Protein AF-A6NHA5-F1 (afdb_monomer)

Foldseek 3Di:
DDDDDDDPDDDDDDDPVVVVVVVVVVVVVVVVVVVVVVVCVVVVVVVVVVVVPDPPVPPDPQDKDWDFDDPPDPDPDDTDIQIDGPPWDTDPNDTHHDDQDDDPQVVQQVVQVVNVHGFADDPDPVSVVVVVVPDDPVDDGDHD

Structure (mmCIF, N/CA/C/O backbone):
data_AF-A6NHA5-F1
#
_entry.id   AF-A6NHA5-F1
#
loop_
_atom_site.group_PDB
_atom_site.id
_atom_site.type_symbol
_atom_site.label_atom_id
_atom_site.label_alt_id
_atom_site.label_comp_id
_atom_site.label_asym_id
_atom_site.label_entity_id
_atom_site.label_seq_id
_atom_site.pdbx_PDB_ins_code
_atom_site.Cartn_x
_atom_site.Cartn_y
_atom_site.Cartn_z
_atom_site.occupancy
_atom_site.B_iso_or_equiv
_atom_site.auth_seq_id
_atom_site.auth_comp_id
_atom_site.auth_asym_id
_atom_site.auth_atom_id
_atom_site.pdbx_PDB_model_num
ATOM 1 N N . MET A 1 1 ? 75.737 -35.254 -70.788 1.00 38.81 1 MET A N 1
ATOM 2 C CA . MET A 1 1 ? 76.500 -34.410 -69.841 1.00 38.81 1 MET A CA 1
ATOM 3 C C . MET A 1 1 ? 75.894 -33.011 -69.938 1.00 38.81 1 MET A C 1
ATOM 5 O O . MET A 1 1 ? 75.884 -32.497 -71.043 1.00 38.81 1 MET A O 1
ATOM 9 N N . GLY A 1 2 ? 75.246 -32.397 -68.936 1.00 38.31 2 GLY A N 1
ATOM 10 C CA . GLY A 1 2 ? 75.252 -32.636 -67.477 1.00 38.31 2 GLY A CA 1
ATOM 11 C C . GLY A 1 2 ? 76.643 -32.375 -66.886 1.00 38.31 2 GLY A C 1
ATOM 12 O O . GLY A 1 2 ? 77.580 -32.935 -67.439 1.00 38.31 2 GLY A O 1
ATOM 13 N N . LEU A 1 3 ? 76.893 -31.579 -65.837 1.00 35.66 3 LEU A N 1
ATOM 14 C CA . LEU A 1 3 ? 76.080 -30.929 -64.777 1.00 35.66 3 LEU A CA 1
ATOM 15 C C . LEU A 1 3 ? 76.826 -29.621 -64.335 1.00 35.66 3 LEU A C 1
ATOM 17 O O . LEU A 1 3 ? 77.948 -29.427 -64.789 1.00 35.66 3 LEU A O 1
ATOM 21 N N . GLU A 1 4 ? 76.370 -28.676 -63.494 1.00 31.44 4 GLU A N 1
ATOM 22 C CA . GLU A 1 4 ? 75.147 -28.461 -62.682 1.00 31.44 4 GLU A CA 1
ATOM 23 C C . GLU A 1 4 ? 74.873 -26.920 -62.535 1.00 31.44 4 GLU A C 1
ATOM 25 O O . GLU A 1 4 ? 75.107 -26.180 -63.489 1.00 31.44 4 GLU A O 1
ATOM 30 N N . LYS A 1 5 ? 74.384 -26.408 -61.386 1.00 37.44 5 LYS A N 1
ATOM 31 C CA . LYS A 1 5 ? 74.249 -24.972 -61.019 1.00 37.44 5 LYS A CA 1
ATOM 32 C C . LYS A 1 5 ? 75.468 -24.443 -60.233 1.00 37.44 5 LYS A C 1
ATOM 34 O O . LYS A 1 5 ? 76.278 -25.212 -59.724 1.00 37.44 5 LYS A O 1
ATOM 39 N N . PRO A 1 6 ? 75.512 -23.119 -59.992 1.00 38.38 6 PRO A N 1
ATOM 40 C CA . PRO A 1 6 ? 75.609 -22.650 -58.604 1.00 38.38 6 PRO A CA 1
ATOM 41 C C . PRO A 1 6 ? 74.443 -21.719 -58.232 1.00 38.38 6 PRO A C 1
ATOM 43 O O . PRO A 1 6 ? 74.086 -20.814 -58.984 1.00 38.38 6 PRO A O 1
ATOM 46 N N . GLN A 1 7 ? 73.865 -21.892 -57.038 1.00 37.59 7 GLN A N 1
ATOM 47 C CA . GLN A 1 7 ? 73.013 -20.860 -56.437 1.00 37.59 7 GLN A CA 1
ATOM 48 C C . GLN A 1 7 ? 73.880 -19.773 -55.794 1.00 37.59 7 GLN A C 1
ATOM 50 O O . GLN A 1 7 ? 74.579 -20.040 -54.818 1.00 37.59 7 GLN A O 1
ATOM 55 N N . SER A 1 8 ? 73.749 -18.526 -56.247 1.00 38.44 8 SER A N 1
ATOM 56 C CA . SER A 1 8 ? 74.180 -17.366 -55.465 1.00 38.44 8 SER A CA 1
ATOM 57 C C . SER A 1 8 ? 73.236 -17.171 -54.272 1.00 38.44 8 SER A C 1
ATOM 59 O O . SER A 1 8 ? 72.117 -16.677 -54.416 1.00 38.44 8 SER A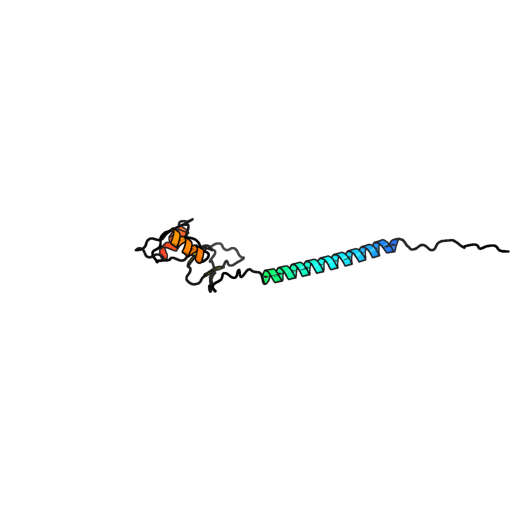 O 1
ATOM 61 N N . LYS A 1 9 ? 73.687 -17.590 -53.091 1.00 41.19 9 LYS A N 1
ATOM 62 C CA . LYS A 1 9 ? 73.012 -17.401 -51.806 1.00 41.19 9 LYS A CA 1
ATOM 63 C C . LYS A 1 9 ? 73.717 -16.281 -51.045 1.00 41.19 9 LYS A C 1
ATOM 65 O O . LYS A 1 9 ? 74.794 -16.550 -50.530 1.00 41.19 9 LYS A O 1
ATOM 70 N N . LEU A 1 10 ? 73.106 -15.094 -50.925 1.00 33.59 10 LEU A N 1
ATOM 71 C CA . LEU A 1 10 ? 73.194 -14.286 -49.698 1.00 33.59 10 LEU A CA 1
ATOM 72 C C . LEU A 1 10 ? 72.164 -13.137 -49.626 1.00 33.59 10 LEU A C 1
ATOM 74 O O . LEU A 1 10 ? 72.056 -12.315 -50.525 1.00 33.59 10 LEU A O 1
ATOM 78 N N . GLU A 1 11 ? 71.420 -13.162 -48.521 1.00 37.28 11 GLU A N 1
ATOM 79 C CA . GLU A 1 11 ? 70.885 -12.063 -47.699 1.00 37.28 11 GLU A CA 1
ATOM 80 C C . GLU A 1 11 ? 70.400 -10.732 -48.315 1.00 37.28 11 GLU A C 1
ATOM 82 O O . GLU A 1 11 ? 71.161 -9.886 -48.770 1.00 37.28 11 GLU A O 1
ATOM 87 N N . GLY A 1 12 ? 69.105 -10.476 -48.097 1.00 34.50 12 GLY A N 1
ATOM 88 C CA . GLY A 1 12 ? 68.483 -9.150 -48.031 1.00 34.50 12 GLY A CA 1
ATOM 89 C C . GLY A 1 12 ? 67.328 -9.217 -47.028 1.00 34.50 12 GLY A C 1
ATOM 90 O O . GLY A 1 12 ? 66.200 -9.528 -47.399 1.00 34.50 12 GLY A O 1
ATOM 91 N N . GLY A 1 13 ? 67.637 -9.078 -45.735 1.00 40.16 13 GLY A N 1
ATOM 92 C CA . GLY A 1 13 ? 66.745 -9.490 -44.644 1.00 40.16 13 GLY A CA 1
ATOM 93 C C . GLY A 1 13 ? 65.423 -8.718 -44.559 1.00 40.16 13 GLY A C 1
ATOM 94 O O . GLY A 1 13 ? 65.396 -7.490 -44.618 1.00 40.16 13 GLY A O 1
ATOM 95 N N . MET A 1 14 ? 64.321 -9.439 -44.324 1.00 44.72 14 MET A N 1
ATOM 96 C CA . MET A 1 14 ? 63.046 -8.821 -43.955 1.00 44.72 14 MET A CA 1
ATOM 97 C C . MET A 1 14 ? 63.165 -8.238 -42.540 1.00 44.72 14 MET A C 1
ATOM 99 O O . MET A 1 14 ? 63.307 -8.970 -41.563 1.00 44.72 14 MET A O 1
ATOM 103 N N . HIS A 1 15 ? 63.159 -6.908 -42.454 1.00 47.12 15 HIS A N 1
ATOM 104 C CA . HIS A 1 15 ? 63.495 -6.146 -41.252 1.00 47.12 15 HIS A CA 1
ATOM 105 C C . HIS A 1 15 ? 62.568 -6.510 -40.064 1.00 47.12 15 HIS A C 1
ATOM 107 O O . HIS A 1 15 ? 61.373 -6.204 -40.127 1.00 47.12 15 HIS A O 1
ATOM 113 N N . PRO A 1 16 ? 63.069 -7.108 -38.957 1.00 53.34 16 PRO A N 1
ATOM 114 C CA . PRO A 1 16 ? 62.212 -7.645 -37.885 1.00 53.34 16 PRO A CA 1
ATOM 115 C C . PRO A 1 16 ? 61.344 -6.609 -37.152 1.00 53.34 16 PRO A C 1
ATOM 117 O O . PRO A 1 16 ? 60.408 -6.970 -36.446 1.00 53.34 16 PRO A O 1
ATOM 120 N N . GLN A 1 17 ? 61.638 -5.317 -37.326 1.00 55.12 17 GLN A N 1
ATOM 121 C CA . GLN A 1 17 ? 61.025 -4.211 -36.584 1.00 55.12 17 GLN A CA 1
ATOM 122 C C . GLN A 1 17 ? 59.628 -3.794 -37.076 1.00 55.12 17 GLN A C 1
ATOM 124 O O . GLN A 1 17 ? 58.946 -3.042 -36.386 1.00 55.12 17 GLN A O 1
ATOM 129 N N . LEU A 1 18 ? 59.174 -4.252 -38.251 1.00 55.38 18 LEU A N 1
ATOM 130 C CA . LEU A 1 18 ? 57.830 -3.905 -38.746 1.00 55.38 18 LEU A CA 1
ATOM 131 C C . LEU A 1 18 ? 56.731 -4.795 -38.136 1.00 55.38 18 LEU A C 1
ATOM 133 O O . LEU A 1 18 ? 55.572 -4.394 -38.045 1.00 55.38 18 LEU A O 1
ATOM 137 N N . ILE A 1 19 ? 57.107 -5.994 -37.683 1.00 64.06 19 ILE A N 1
ATOM 138 C CA . ILE A 1 19 ? 56.193 -7.023 -37.178 1.00 64.06 19 ILE A CA 1
ATOM 139 C C . ILE A 1 19 ? 55.541 -6.609 -35.839 1.00 64.06 19 ILE A C 1
ATOM 141 O O . ILE A 1 19 ? 54.315 -6.701 -35.754 1.00 64.06 19 ILE A O 1
ATOM 145 N N . PRO A 1 20 ? 56.264 -6.081 -34.823 1.00 76.31 20 PRO A N 1
ATOM 146 C CA . PRO A 1 20 ? 55.648 -5.653 -33.563 1.00 76.31 20 PRO A CA 1
ATOM 147 C C . PRO A 1 20 ? 54.630 -4.523 -33.746 1.00 76.31 20 PRO A C 1
ATOM 149 O O . PRO A 1 20 ? 53.568 -4.551 -33.130 1.00 76.31 20 PRO A O 1
ATOM 152 N N . SER A 1 21 ? 54.914 -3.562 -34.630 1.00 73.19 21 SER A N 1
ATOM 153 C CA . SER A 1 21 ? 5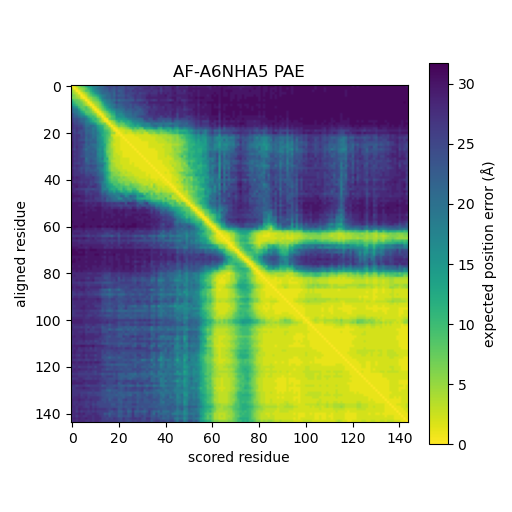4.012 -2.443 -34.927 1.00 73.19 21 SER A CA 1
ATOM 154 C C . SER A 1 21 ? 52.736 -2.905 -35.632 1.00 73.19 21 SER A C 1
ATOM 156 O O . SER A 1 21 ? 51.647 -2.471 -35.266 1.00 73.19 21 SER A O 1
ATOM 158 N N . VAL A 1 22 ? 52.842 -3.828 -36.596 1.00 86.69 22 VAL A N 1
ATOM 159 C CA . VAL A 1 22 ? 51.669 -4.435 -37.250 1.00 86.69 22 VAL A CA 1
ATOM 160 C C . VAL A 1 22 ? 50.841 -5.238 -36.244 1.00 86.69 22 VAL A C 1
ATOM 162 O O . VAL A 1 22 ? 49.624 -5.081 -36.202 1.00 86.69 22 VAL A O 1
ATOM 165 N N . ILE A 1 23 ? 51.484 -6.035 -35.385 1.00 85.56 23 ILE A N 1
ATOM 166 C CA . ILE A 1 23 ? 50.813 -6.787 -34.314 1.00 85.56 23 ILE A CA 1
ATOM 167 C C . ILE A 1 23 ? 50.087 -5.838 -33.346 1.00 85.56 23 ILE A C 1
ATOM 169 O O . ILE A 1 23 ? 48.919 -6.064 -33.032 1.00 85.56 23 ILE A O 1
ATOM 173 N N . ALA A 1 24 ? 50.729 -4.748 -32.916 1.00 89.56 24 ALA A N 1
ATOM 174 C CA . ALA A 1 24 ? 50.119 -3.748 -32.042 1.00 89.56 24 ALA A CA 1
ATOM 175 C C . ALA A 1 24 ? 48.911 -3.059 -32.699 1.00 89.56 24 ALA A C 1
ATOM 177 O O . ALA A 1 24 ? 47.866 -2.932 -32.064 1.00 89.56 24 ALA A O 1
ATOM 178 N N . VAL A 1 25 ? 49.008 -2.675 -33.978 1.00 92.81 25 VAL A N 1
ATOM 179 C CA . VAL A 1 25 ? 47.881 -2.102 -34.737 1.00 92.81 25 VAL A CA 1
ATOM 180 C C . VAL A 1 25 ? 46.731 -3.104 -34.856 1.00 92.81 25 VAL A C 1
ATOM 182 O O . VAL A 1 25 ? 45.586 -2.734 -34.608 1.00 92.81 25 VAL A O 1
ATOM 185 N N . VAL A 1 26 ? 47.009 -4.377 -35.157 1.00 93.38 26 VAL A N 1
ATOM 186 C CA . VAL A 1 26 ? 45.984 -5.433 -35.197 1.00 93.38 26 VAL A CA 1
ATOM 187 C C . VAL A 1 26 ? 45.315 -5.603 -33.830 1.00 93.38 26 VAL A C 1
ATOM 189 O O . VAL A 1 26 ? 44.088 -5.644 -33.768 1.00 93.38 26 VAL A O 1
ATOM 192 N N . PHE A 1 27 ? 46.068 -5.622 -32.726 1.00 93.62 27 PHE A N 1
ATOM 193 C CA . PHE A 1 27 ? 45.478 -5.682 -31.385 1.00 93.62 27 PHE A CA 1
ATOM 194 C C . PHE A 1 27 ? 44.636 -4.445 -31.045 1.00 93.62 27 PHE A C 1
ATOM 196 O O . PHE A 1 27 ? 43.549 -4.601 -30.497 1.00 93.62 27 PHE A O 1
ATOM 203 N N . ILE A 1 28 ? 45.070 -3.233 -31.400 1.00 92.88 28 ILE A N 1
ATOM 204 C CA . ILE A 1 28 ? 44.293 -1.998 -31.185 1.00 92.88 28 ILE A CA 1
ATOM 205 C C . ILE A 1 28 ? 42.985 -2.026 -31.994 1.00 92.88 28 ILE A C 1
ATOM 207 O O . ILE A 1 28 ? 41.922 -1.675 -31.475 1.00 92.88 28 ILE A O 1
ATOM 211 N N . LEU A 1 29 ? 43.030 -2.496 -33.244 1.00 95.25 29 LEU A N 1
ATOM 212 C CA . LEU A 1 29 ? 41.839 -2.671 -34.079 1.00 95.25 29 LEU A CA 1
ATOM 213 C C . LEU A 1 29 ? 40.888 -3.727 -33.492 1.00 95.25 29 LEU A C 1
ATOM 215 O O . LEU A 1 29 ? 39.694 -3.470 -33.374 1.00 95.25 29 LEU A O 1
ATOM 219 N N . LEU A 1 30 ? 41.400 -4.875 -33.041 1.00 94.94 30 LEU A N 1
ATOM 220 C CA . LEU A 1 30 ? 40.582 -5.909 -32.400 1.00 94.94 30 LEU A CA 1
ATOM 221 C C . LEU A 1 30 ? 39.955 -5.417 -31.086 1.00 94.94 30 LEU A C 1
ATOM 223 O O . LEU A 1 30 ? 38.760 -5.603 -30.872 1.00 94.94 30 LEU A O 1
ATOM 227 N N . LEU A 1 31 ? 40.724 -4.746 -30.22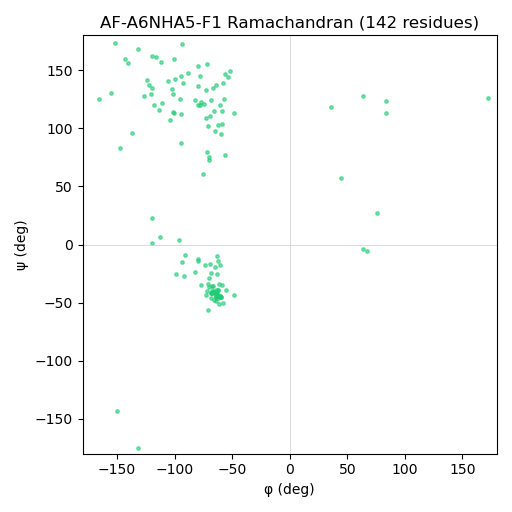3 1.00 93.69 31 LEU A N 1
ATOM 228 C CA . LEU A 1 31 ? 40.233 -4.205 -28.952 1.00 93.69 31 LEU A CA 1
ATOM 229 C C . LEU A 1 31 ? 39.178 -3.112 -29.161 1.00 93.69 31 LEU A C 1
ATOM 231 O O . LEU A 1 31 ? 38.158 -3.122 -28.475 1.00 93.69 31 LEU A O 1
ATOM 235 N N . SER A 1 32 ? 39.377 -2.205 -30.122 1.00 95.12 32 SER A N 1
ATOM 236 C CA . SER A 1 32 ? 38.386 -1.167 -30.444 1.00 95.12 32 SER A CA 1
ATOM 237 C C . SER A 1 32 ? 37.096 -1.754 -31.027 1.00 95.12 32 SER A C 1
ATOM 239 O O . SER A 1 32 ? 36.014 -1.362 -30.591 1.00 95.12 32 SER A O 1
ATOM 241 N N . VAL A 1 33 ? 37.174 -2.753 -31.914 1.00 95.81 33 VAL A N 1
ATOM 242 C CA . VAL A 1 33 ? 35.994 -3.486 -32.412 1.00 95.81 33 VAL A CA 1
ATOM 243 C C . VAL A 1 33 ? 35.271 -4.218 -31.275 1.00 95.81 33 VAL A C 1
ATOM 245 O O . VAL A 1 33 ? 34.052 -4.090 -31.151 1.00 95.81 33 VAL A O 1
ATOM 248 N N . CYS A 1 34 ? 35.994 -4.923 -30.399 1.00 94.31 34 CYS A N 1
ATOM 249 C CA . CYS A 1 34 ? 35.419 -5.598 -29.231 1.00 94.31 34 CYS A CA 1
ATOM 250 C C . CYS A 1 34 ? 34.761 -4.620 -28.249 1.00 94.31 34 CYS A C 1
ATOM 252 O O . CYS A 1 34 ? 33.686 -4.913 -27.721 1.00 94.31 34 CYS A O 1
ATOM 254 N N . PHE A 1 35 ? 35.364 -3.450 -28.024 1.00 93.25 35 PHE A N 1
ATOM 255 C CA . PHE A 1 35 ? 34.793 -2.398 -27.188 1.00 93.25 35 PHE A CA 1
ATOM 256 C C . PHE A 1 35 ? 33.518 -1.827 -27.814 1.00 93.25 35 PHE A C 1
ATOM 258 O O . PHE A 1 35 ? 32.490 -1.787 -27.147 1.00 93.25 35 PHE A O 1
ATOM 265 N N . ILE A 1 36 ? 33.529 -1.484 -29.108 1.00 92.00 36 ILE A N 1
ATOM 266 C CA . ILE A 1 36 ? 32.343 -0.989 -29.827 1.00 92.00 36 ILE A CA 1
ATOM 267 C C . ILE A 1 36 ? 31.221 -2.032 -29.805 1.00 92.00 36 ILE A C 1
ATOM 269 O O . ILE A 1 36 ? 30.087 -1.688 -29.481 1.00 92.00 36 ILE A O 1
ATOM 273 N N . ALA A 1 37 ? 31.517 -3.306 -30.073 1.00 92.38 37 ALA A N 1
ATOM 274 C CA . ALA A 1 37 ? 30.534 -4.383 -29.991 1.00 92.38 37 ALA A CA 1
ATOM 275 C C . ALA A 1 37 ? 29.969 -4.526 -28.567 1.00 92.38 37 ALA A C 1
ATOM 277 O O . ALA A 1 37 ? 28.754 -4.589 -28.395 1.00 92.38 37 ALA A O 1
ATOM 278 N N . SER A 1 38 ? 30.823 -4.490 -27.540 1.00 88.56 38 SER A N 1
ATOM 279 C CA . SER A 1 38 ? 30.406 -4.553 -26.132 1.00 88.56 38 SER A CA 1
ATOM 280 C C . SER A 1 38 ? 29.560 -3.347 -25.726 1.00 88.56 38 SER A C 1
ATOM 282 O O . SER A 1 38 ? 28.543 -3.513 -25.056 1.00 88.56 38 SER A O 1
ATOM 284 N N . CYS A 1 39 ? 29.912 -2.141 -26.172 1.00 87.12 39 CYS A N 1
ATOM 285 C CA . CYS A 1 39 ? 29.134 -0.924 -25.961 1.00 87.12 39 CYS A CA 1
ATOM 286 C C . CYS A 1 39 ? 27.803 -0.956 -26.711 1.00 87.12 39 CYS A C 1
ATOM 288 O O . CYS A 1 39 ? 26.800 -0.556 -26.136 1.00 87.12 39 CYS A O 1
ATOM 290 N N . LEU A 1 40 ? 27.745 -1.470 -27.942 1.00 88.25 40 LEU A N 1
ATOM 291 C CA . LEU A 1 40 ? 26.495 -1.636 -28.689 1.00 88.25 40 LEU A CA 1
ATOM 292 C C . LEU A 1 40 ? 25.598 -2.701 -28.057 1.00 88.25 40 LEU A C 1
ATOM 294 O O . LEU A 1 40 ? 24.402 -2.469 -27.920 1.00 88.25 40 LEU A O 1
ATOM 298 N N . VAL A 1 41 ? 26.151 -3.828 -27.604 1.00 86.38 41 VAL A N 1
ATOM 299 C CA . VAL A 1 41 ? 25.415 -4.865 -26.864 1.00 86.38 41 VAL A CA 1
ATOM 300 C C . VAL A 1 41 ? 24.938 -4.328 -25.516 1.00 86.38 41 VAL A C 1
ATOM 302 O O . VAL A 1 41 ? 23.786 -4.550 -25.152 1.00 86.38 41 VAL A O 1
ATOM 305 N N . THR A 1 42 ? 25.763 -3.570 -24.793 1.00 80.06 42 THR A N 1
ATOM 306 C CA . THR A 1 42 ? 25.392 -2.945 -23.514 1.00 80.06 42 THR A CA 1
ATOM 307 C C . THR A 1 42 ? 24.359 -1.845 -23.720 1.00 80.06 42 THR A C 1
ATOM 309 O O . THR A 1 42 ? 23.386 -1.798 -22.985 1.00 80.06 42 THR A O 1
ATOM 312 N N . HIS A 1 43 ? 24.485 -1.013 -24.755 1.00 78.12 43 HIS A N 1
ATOM 313 C CA . HIS A 1 43 ? 23.518 0.028 -25.098 1.00 78.12 43 HIS A CA 1
ATOM 314 C C . HIS A 1 43 ? 22.215 -0.556 -25.657 1.00 78.12 43 HIS A C 1
ATOM 316 O O . HIS A 1 43 ? 21.144 -0.024 -25.385 1.00 78.12 43 HIS A O 1
ATOM 322 N N . HIS A 1 44 ? 22.261 -1.668 -26.393 1.00 76.88 44 HIS A N 1
ATOM 323 C CA . HIS A 1 44 ? 21.078 -2.393 -26.854 1.00 76.88 44 HIS A CA 1
ATOM 324 C C . HIS A 1 44 ? 20.381 -3.111 -25.695 1.00 76.88 44 HIS A C 1
ATOM 326 O O . HIS A 1 44 ? 19.159 -3.048 -25.601 1.00 76.88 44 HIS A O 1
ATOM 332 N N . ASN A 1 45 ? 21.126 -3.717 -24.764 1.00 67.38 45 ASN A N 1
ATOM 333 C CA . ASN A 1 45 ? 20.570 -4.258 -23.524 1.00 67.38 45 ASN A CA 1
ATOM 334 C C . ASN A 1 45 ? 20.038 -3.149 -22.613 1.00 67.38 45 ASN A C 1
ATOM 336 O O . ASN A 1 45 ? 18.943 -3.291 -22.095 1.00 67.38 45 ASN A O 1
ATOM 340 N N . PHE A 1 46 ? 20.721 -2.011 -22.490 1.00 67.25 46 PHE A N 1
ATOM 341 C CA . PHE A 1 46 ? 20.246 -0.836 -21.757 1.00 67.25 46 PHE A CA 1
ATOM 342 C C . PHE A 1 46 ? 19.025 -0.205 -22.433 1.00 67.25 46 PHE A C 1
ATOM 344 O O . PHE A 1 46 ? 18.090 0.187 -21.755 1.00 67.25 46 PHE A O 1
ATOM 351 N N . SER A 1 47 ? 18.949 -0.195 -23.764 1.00 58.94 47 SER A N 1
ATOM 352 C CA . SER A 1 47 ? 17.759 0.229 -24.513 1.00 58.94 47 SER A CA 1
ATOM 353 C C . SER A 1 47 ? 16.615 -0.779 -24.370 1.00 58.94 47 SER A C 1
ATOM 355 O O . SER A 1 47 ? 15.465 -0.372 -24.222 1.00 58.94 47 SER A O 1
ATOM 357 N N . ARG A 1 48 ? 16.908 -2.088 -24.321 1.00 57.03 48 ARG A N 1
ATOM 358 C CA . ARG A 1 48 ? 15.963 -3.148 -23.926 1.00 57.03 48 ARG A CA 1
ATOM 359 C C . ARG A 1 48 ? 15.582 -3.084 -22.449 1.00 57.03 48 ARG A C 1
ATOM 361 O O . ARG A 1 48 ? 14.500 -3.548 -22.139 1.00 57.03 48 ARG A O 1
ATOM 368 N N . CYS A 1 49 ? 16.411 -2.507 -21.580 1.00 53.47 49 CYS A N 1
ATOM 369 C CA . CYS A 1 49 ? 16.197 -2.315 -20.140 1.00 53.47 49 CYS A CA 1
ATOM 370 C C . CYS A 1 49 ? 15.576 -0.941 -19.822 1.00 53.47 49 CYS A C 1
ATOM 372 O O . CYS A 1 49 ? 15.006 -0.746 -18.765 1.00 53.47 49 CYS A O 1
ATOM 374 N N . LYS A 1 50 ? 15.588 0.001 -20.770 1.00 50.41 50 LYS A N 1
ATOM 375 C CA . LYS A 1 50 ? 14.819 1.255 -20.740 1.00 50.41 50 LYS A CA 1
ATOM 376 C C . LYS A 1 50 ? 13.458 1.096 -21.424 1.00 50.41 50 LYS A C 1
ATOM 378 O O . LYS A 1 50 ? 12.496 1.746 -21.050 1.00 50.41 50 LYS A O 1
ATOM 383 N N . ARG A 1 51 ? 13.359 0.171 -22.385 1.00 47.84 51 ARG A N 1
ATOM 384 C CA . ARG A 1 51 ? 12.101 -0.448 -22.851 1.00 47.84 51 ARG A CA 1
ATOM 385 C C . ARG A 1 51 ? 11.619 -1.565 -21.909 1.00 47.84 51 ARG A C 1
ATOM 387 O O . ARG A 1 51 ? 10.484 -2.009 -22.011 1.00 47.84 51 ARG A O 1
ATOM 394 N N . GLY A 1 52 ? 12.504 -1.999 -21.018 1.00 47.44 52 GLY A N 1
ATOM 395 C CA . GLY A 1 52 ? 12.335 -3.046 -20.015 1.00 47.44 52 GLY A CA 1
ATOM 396 C C . GLY A 1 52 ? 12.515 -2.511 -18.601 1.00 47.44 52 GLY A C 1
ATOM 397 O O . GLY A 1 52 ? 12.767 -3.291 -17.689 1.00 47.44 52 GLY A O 1
ATOM 398 N N . THR A 1 53 ? 12.318 -1.199 -18.405 1.00 44.19 53 THR A N 1
ATOM 399 C CA . THR A 1 53 ? 11.743 -0.722 -17.155 1.00 44.19 53 THR A CA 1
ATOM 400 C C . THR A 1 53 ? 10.414 -1.427 -17.116 1.00 44.19 53 THR A C 1
ATOM 402 O O . THR A 1 53 ? 9.533 -1.116 -17.924 1.00 44.19 53 THR A O 1
ATOM 405 N N . GLY A 1 54 ? 10.339 -2.459 -16.285 1.00 44.84 54 GLY A N 1
ATOM 406 C CA . GLY A 1 54 ? 9.184 -3.313 -16.211 1.00 44.84 54 GLY A CA 1
ATOM 407 C C . GLY A 1 54 ? 7.966 -2.486 -15.838 1.00 44.84 54 GLY A C 1
ATOM 408 O O . GLY A 1 54 ? 7.596 -2.420 -14.673 1.00 44.84 54 GLY A O 1
ATOM 409 N N . VAL A 1 55 ? 7.224 -2.061 -16.860 1.00 41.22 55 VAL A N 1
ATOM 410 C CA . VAL A 1 55 ? 5.838 -2.499 -16.948 1.00 41.22 55 VAL A CA 1
ATOM 411 C C . VAL A 1 55 ? 5.891 -4.029 -16.949 1.00 41.22 55 VAL A C 1
ATOM 413 O O . VAL A 1 55 ? 5.748 -4.689 -17.977 1.00 41.22 55 VAL A O 1
ATOM 416 N N . HIS A 1 56 ? 6.117 -4.597 -15.756 1.00 37.25 56 HIS A N 1
ATOM 417 C CA . HIS A 1 56 ? 5.413 -5.801 -15.384 1.00 37.25 56 HIS A CA 1
ATOM 418 C C . HIS A 1 56 ? 3.977 -5.465 -15.723 1.00 37.25 56 HIS A C 1
ATOM 420 O O . HIS A 1 56 ? 3.410 -4.506 -15.193 1.00 37.25 56 HIS A O 1
AT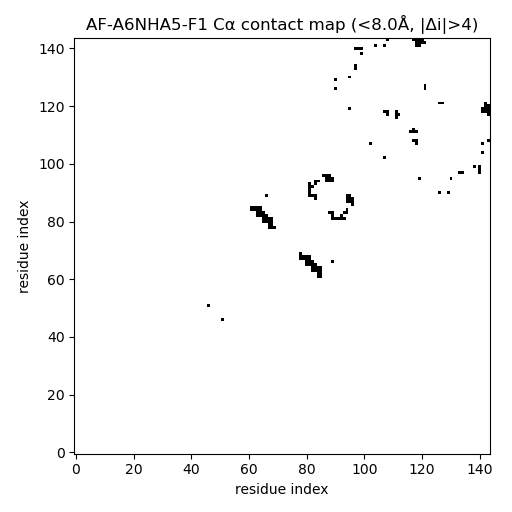OM 426 N N . LYS A 1 57 ? 3.454 -6.168 -16.723 1.00 35.88 57 LYS A N 1
ATOM 427 C CA . LYS A 1 57 ? 2.065 -6.061 -17.122 1.00 35.88 57 LYS A CA 1
ATOM 428 C C . LYS A 1 57 ? 1.271 -6.697 -15.989 1.00 35.88 57 LYS A C 1
ATOM 430 O O . LYS A 1 57 ? 0.856 -7.844 -16.099 1.00 35.88 57 LYS A O 1
ATOM 435 N N . LEU A 1 58 ? 1.161 -5.964 -14.879 1.00 41.84 58 LEU A N 1
ATOM 436 C CA . LEU A 1 58 ? 0.213 -6.238 -13.827 1.00 41.84 58 LEU A CA 1
ATOM 437 C C . LEU A 1 58 ? -1.128 -6.078 -14.523 1.00 41.84 58 LEU A C 1
ATOM 439 O O . LEU A 1 58 ? -1.515 -4.995 -14.963 1.00 41.84 58 LEU A O 1
ATOM 443 N N . GLU A 1 59 ? -1.701 -7.230 -14.825 1.00 38.91 59 GLU A N 1
ATOM 444 C CA . GLU A 1 59 ? -2.944 -7.356 -15.550 1.00 38.91 59 GLU A CA 1
ATOM 445 C C . GLU A 1 59 ? -4.008 -6.587 -14.758 1.00 38.91 59 GLU A C 1
ATOM 447 O O . GLU A 1 59 ? -4.005 -6.660 -13.530 1.00 38.91 59 GLU A O 1
ATOM 452 N N . HIS A 1 60 ? -4.879 -5.845 -15.455 1.00 43.06 60 HIS A N 1
ATOM 453 C CA . HIS A 1 60 ? -5.651 -4.677 -14.978 1.00 43.06 60 HIS A CA 1
ATOM 454 C C . HIS A 1 60 ? -4.879 -3.341 -15.036 1.00 43.06 60 HIS A C 1
ATOM 456 O O . HIS A 1 60 ? -3.935 -3.086 -14.295 1.00 43.06 60 HIS A O 1
ATOM 462 N N . HIS A 1 61 ? -5.342 -2.434 -15.907 1.00 51.81 61 HIS A N 1
ATOM 463 C CA . HIS A 1 61 ? -4.806 -1.078 -16.079 1.00 51.81 61 HIS A CA 1
ATOM 464 C C . HIS A 1 61 ? -5.116 -0.173 -14.869 1.00 51.81 61 HIS A C 1
ATOM 466 O O . HIS A 1 61 ? -5.933 0.747 -14.951 1.00 51.81 61 HIS A O 1
ATOM 472 N N . ALA A 1 62 ? -4.442 -0.408 -13.745 1.00 63.41 62 ALA A N 1
ATOM 473 C CA . ALA A 1 62 ? -4.469 0.470 -12.585 1.00 63.41 62 ALA A CA 1
ATOM 474 C C . ALA A 1 62 ? -3.824 1.820 -12.940 1.00 63.41 62 ALA A C 1
ATOM 476 O O . ALA A 1 62 ? -2.603 1.982 -12.929 1.00 63.41 62 ALA A O 1
ATOM 477 N N . LYS A 1 63 ? -4.653 2.815 -13.274 1.00 82.94 63 LYS A N 1
ATOM 478 C CA . LYS A 1 63 ? -4.210 4.206 -13.414 1.00 82.94 63 LYS A CA 1
ATOM 479 C C . LYS A 1 63 ? -3.580 4.634 -12.084 1.00 82.94 63 LYS A C 1
ATOM 481 O O . LYS A 1 63 ? -4.209 4.497 -11.041 1.00 82.94 63 LYS A O 1
ATOM 486 N N . LEU A 1 64 ? -2.343 5.125 -12.122 1.00 89.50 64 LEU A N 1
ATOM 487 C CA . LEU A 1 64 ? -1.581 5.469 -10.919 1.00 89.50 64 LEU A CA 1
ATOM 488 C C . LEU A 1 64 ? -1.835 6.917 -10.477 1.00 89.50 64 LEU A C 1
ATOM 490 O O . LEU A 1 64 ? -2.015 7.816 -11.302 1.00 89.50 64 LEU A O 1
ATOM 494 N N . LYS A 1 65 ? -1.782 7.148 -9.164 1.00 90.50 65 LYS A N 1
ATOM 495 C CA . LYS A 1 65 ? -1.700 8.465 -8.527 1.00 90.50 65 LYS A CA 1
ATOM 496 C C . LYS A 1 65 ? -0.343 8.583 -7.836 1.00 90.50 65 LYS A C 1
ATOM 498 O O . LYS A 1 65 ? -0.073 7.861 -6.881 1.00 90.50 65 LYS A O 1
ATOM 503 N N . CYS A 1 66 ? 0.486 9.510 -8.307 1.00 88.75 66 CYS A N 1
ATOM 504 C CA . CYS A 1 66 ? 1.800 9.797 -7.733 1.00 88.75 66 CYS A CA 1
ATOM 505 C C . CYS A 1 66 ? 1.761 11.066 -6.877 1.00 88.75 66 CYS A C 1
ATOM 507 O O . CYS A 1 66 ? 1.227 12.091 -7.301 1.00 88.75 66 CYS A O 1
ATOM 509 N N . ILE A 1 67 ? 2.352 11.002 -5.686 1.00 84.31 67 ILE A N 1
ATOM 510 C CA . ILE A 1 67 ? 2.487 12.120 -4.750 1.00 84.31 67 ILE A CA 1
ATOM 511 C C . ILE A 1 67 ? 3.979 12.351 -4.509 1.00 84.31 67 ILE A C 1
ATOM 513 O O . ILE A 1 67 ? 4.718 11.411 -4.223 1.00 84.31 67 ILE A O 1
ATOM 517 N N . LYS A 1 68 ? 4.431 13.600 -4.639 1.00 81.75 68 LYS A N 1
ATOM 518 C CA . LYS A 1 68 ? 5.807 13.984 -4.317 1.00 81.75 68 LYS A CA 1
ATOM 519 C C . LYS A 1 68 ? 5.972 14.022 -2.802 1.00 81.75 68 LYS A C 1
ATOM 521 O O . LYS A 1 68 ? 5.279 14.783 -2.129 1.00 81.75 68 LYS A O 1
ATOM 526 N N . GLU A 1 69 ? 6.888 13.218 -2.284 1.00 70.56 69 GLU A N 1
ATOM 527 C CA . GLU A 1 69 ? 7.203 13.205 -0.862 1.00 70.56 69 GLU A CA 1
ATOM 528 C C . GLU A 1 69 ? 7.983 14.473 -0.498 1.00 70.56 69 GLU A C 1
ATOM 530 O O . GLU A 1 69 ? 8.898 14.902 -1.208 1.00 70.56 69 GLU A O 1
ATOM 535 N N . LYS A 1 70 ? 7.573 15.125 0.592 1.00 64.50 70 LYS A N 1
ATOM 536 C CA . LYS A 1 70 ? 8.198 16.353 1.080 1.00 64.50 70 LYS A CA 1
ATOM 537 C C . LYS A 1 70 ? 9.233 15.968 2.132 1.00 64.50 70 LYS A C 1
ATOM 539 O O . LYS A 1 70 ? 8.912 15.928 3.314 1.00 64.50 70 LYS A O 1
ATOM 544 N N . SER A 1 71 ? 10.457 15.668 1.702 1.00 60.88 71 SER A N 1
ATOM 545 C CA . SER A 1 71 ? 11.555 15.404 2.632 1.00 60.88 71 SER A CA 1
ATOM 546 C C . SER A 1 71 ? 11.805 16.638 3.505 1.00 60.88 71 SER A C 1
ATOM 548 O O . SER A 1 71 ? 12.114 17.721 3.004 1.00 60.88 71 SER A O 1
ATOM 550 N N . GLU A 1 72 ? 11.667 16.493 4.823 1.00 59.59 72 GLU A N 1
ATOM 551 C CA . GLU A 1 72 ? 11.984 17.582 5.760 1.00 59.59 72 GLU A CA 1
ATOM 552 C C . GLU A 1 72 ? 13.498 17.795 5.901 1.00 59.59 72 GLU A C 1
ATOM 554 O O . GLU A 1 72 ? 13.954 18.877 6.275 1.00 59.59 72 GLU A O 1
ATOM 559 N N . LEU A 1 73 ? 14.294 16.800 5.494 1.00 55.19 73 LEU A N 1
ATOM 560 C CA . LEU A 1 73 ? 15.726 16.953 5.294 1.00 55.19 73 LEU A CA 1
ATOM 561 C C . LEU A 1 73 ? 16.002 17.575 3.915 1.00 55.19 73 LEU A C 1
ATOM 563 O O . LEU A 1 73 ? 15.591 17.048 2.877 1.00 55.19 73 LEU A O 1
ATOM 567 N N . LYS A 1 74 ? 16.730 18.699 3.907 1.00 52.09 74 LYS A N 1
ATOM 568 C CA . LYS A 1 74 ? 17.189 19.396 2.694 1.00 52.09 74 LYS A CA 1
ATOM 569 C C . LYS A 1 74 ? 18.370 18.671 2.031 1.00 52.09 74 LYS A C 1
ATOM 571 O O . LYS A 1 74 ? 19.447 19.247 1.891 1.00 52.09 74 LYS A O 1
ATOM 576 N N . SER A 1 75 ? 18.185 17.425 1.603 1.00 51.22 75 SER A N 1
ATOM 577 C CA . SER A 1 75 ? 19.097 16.811 0.637 1.00 51.22 75 SER A CA 1
ATOM 578 C C . SER A 1 75 ? 18.851 17.442 -0.731 1.00 51.22 75 SER A C 1
ATOM 580 O O . SER A 1 75 ? 17.819 17.219 -1.366 1.00 51.22 75 SER A O 1
ATOM 582 N N . ALA A 1 76 ? 19.798 18.259 -1.185 1.00 58.69 76 ALA A N 1
ATOM 583 C CA . ALA A 1 76 ? 19.843 18.710 -2.565 1.00 58.69 76 ALA A CA 1
ATOM 584 C C . ALA A 1 7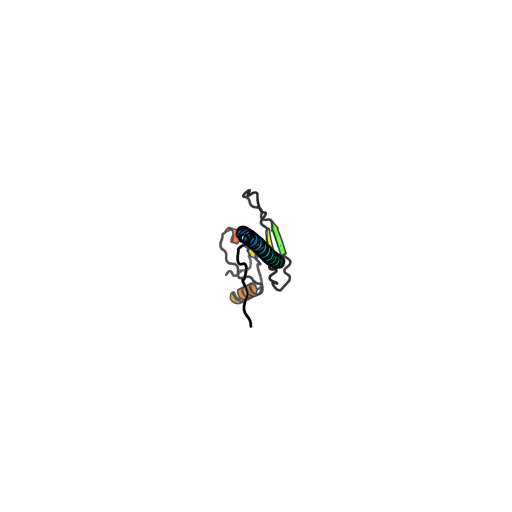6 ? 20.267 17.534 -3.457 1.00 58.69 76 ALA A C 1
ATOM 586 O O . ALA A 1 76 ? 21.437 17.432 -3.780 1.00 58.69 76 ALA A O 1
ATOM 587 N N . GLU A 1 77 ? 19.324 16.640 -3.775 1.00 60.12 77 GLU A N 1
ATOM 588 C CA . GLU A 1 77 ? 19.296 15.726 -4.931 1.00 60.12 77 GLU A CA 1
ATOM 589 C C . GLU A 1 77 ? 18.110 14.753 -4.788 1.00 60.12 77 GLU A C 1
ATOM 591 O O . GLU A 1 77 ? 17.968 14.073 -3.776 1.00 60.12 77 GLU A O 1
ATOM 596 N N . GLY A 1 78 ? 17.256 14.685 -5.816 1.00 59.88 78 GLY A N 1
ATOM 597 C CA . GLY A 1 78 ? 16.129 13.747 -5.891 1.00 59.88 78 GLY A CA 1
ATOM 598 C C . GLY A 1 78 ? 14.848 14.196 -5.173 1.00 59.88 78 GLY A C 1
ATOM 599 O O . GLY A 1 78 ? 14.819 14.436 -3.973 1.00 59.88 78 GLY A O 1
ATOM 600 N N . SER A 1 79 ? 13.734 14.255 -5.910 1.00 62.59 79 SER A N 1
ATOM 601 C CA . SER A 1 79 ? 12.402 14.235 -5.297 1.00 62.59 79 SER A CA 1
ATOM 602 C C . SER A 1 79 ? 11.810 12.838 -5.401 1.00 62.59 79 SER A C 1
ATOM 604 O O . SER A 1 79 ? 11.487 12.412 -6.513 1.00 62.59 79 SER A O 1
ATOM 606 N N . THR A 1 80 ? 11.636 12.163 -4.269 1.00 70.88 80 THR A N 1
ATOM 607 C CA . THR A 1 80 ? 10.947 10.871 -4.203 1.00 70.88 80 THR A CA 1
ATOM 608 C C . THR A 1 80 ? 9.469 11.045 -4.555 1.00 70.88 80 THR A C 1
ATOM 610 O O . THR A 1 80 ? 8.808 11.983 -4.099 1.00 70.88 80 THR A O 1
ATOM 613 N N . TRP A 1 81 ? 8.953 10.153 -5.398 1.00 79.88 81 TRP A N 1
ATOM 614 C CA . TRP A 1 81 ? 7.547 10.101 -5.786 1.00 79.88 81 TRP A CA 1
ATOM 615 C C . TRP A 1 81 ? 6.960 8.768 -5.339 1.00 79.88 81 TRP A C 1
ATOM 617 O O . TRP A 1 81 ? 7.388 7.721 -5.814 1.00 79.88 81 TRP A O 1
ATOM 627 N N . ASN A 1 82 ? 5.944 8.823 -4.483 1.00 85.00 82 ASN A N 1
ATOM 628 C CA . ASN A 1 82 ? 5.207 7.649 -4.036 1.00 85.00 82 ASN A CA 1
ATOM 629 C C . ASN A 1 82 ? 3.975 7.487 -4.931 1.00 85.00 82 ASN A C 1
ATOM 631 O O . ASN A 1 82 ? 3.086 8.342 -4.939 1.00 85.00 82 ASN A O 1
ATOM 635 N N . CYS A 1 83 ? 3.960 6.424 -5.736 1.00 89.94 83 CYS A N 1
ATOM 636 C CA . CYS A 1 83 ? 2.916 6.133 -6.715 1.00 89.94 83 CYS A CA 1
ATOM 637 C C . CYS A 1 83 ? 2.114 4.903 -6.290 1.00 89.94 83 CYS A C 1
ATOM 639 O O . CYS A 1 83 ? 2.671 3.817 -6.187 1.00 89.94 83 CYS A O 1
ATOM 641 N N . CYS A 1 84 ? 0.804 5.067 -6.123 1.00 93.12 84 CYS A N 1
ATOM 642 C CA . CYS A 1 84 ? -0.122 3.976 -5.822 1.00 93.12 84 CYS A CA 1
ATOM 643 C C . CYS A 1 84 ? -1.190 3.845 -6.915 1.00 93.12 84 CYS A C 1
ATOM 645 O O . CYS A 1 84 ? -1.405 4.805 -7.667 1.00 93.12 84 CYS A O 1
ATOM 647 N N . PRO A 1 85 ? -1.897 2.705 -7.009 1.00 94.12 85 PRO A N 1
ATOM 648 C CA . PRO A 1 85 ? -3.133 2.621 -7.779 1.00 94.12 85 PRO A CA 1
ATOM 649 C C . PRO A 1 85 ? -4.115 3.729 -7.371 1.00 94.12 85 PRO A C 1
ATOM 651 O O . PRO A 1 85 ? -4.119 4.190 -6.225 1.00 94.12 85 PRO A O 1
ATOM 654 N N . ILE A 1 86 ? -4.949 4.186 -8.305 1.00 88.88 86 ILE A N 1
ATOM 655 C CA . ILE A 1 86 ? -6.041 5.108 -7.978 1.00 88.88 86 ILE A CA 1
ATOM 656 C C . ILE A 1 86 ? -6.947 4.496 -6.904 1.00 88.88 86 ILE A C 1
ATOM 658 O O . ILE A 1 86 ? -7.098 3.283 -6.806 1.00 88.88 86 ILE A O 1
ATOM 662 N N . ASP A 1 87 ? -7.482 5.376 -6.061 1.00 89.75 87 ASP A N 1
ATOM 663 C CA . ASP A 1 87 ? -8.276 5.087 -4.864 1.00 89.75 87 ASP A CA 1
ATOM 664 C C . ASP A 1 87 ? -7.535 4.406 -3.702 1.00 89.75 87 ASP A C 1
ATOM 666 O O . ASP A 1 87 ? -8.071 4.371 -2.595 1.00 89.75 87 ASP A O 1
ATOM 670 N N . TRP A 1 88 ? -6.269 4.012 -3.868 1.00 94.75 88 TRP A N 1
ATOM 671 C CA . TRP A 1 88 ? -5.419 3.566 -2.760 1.00 94.75 88 TRP A CA 1
ATOM 672 C C . TRP A 1 88 ? -4.848 4.762 -1.983 1.00 94.75 88 TRP A C 1
ATOM 674 O O . TRP A 1 88 ? -4.734 5.889 -2.481 1.00 94.75 88 TRP A O 1
ATOM 684 N N . ARG A 1 89 ? -4.535 4.535 -0.708 1.00 94.19 89 ARG A N 1
ATOM 685 C CA . ARG A 1 89 ? -3.943 5.513 0.212 1.00 94.19 89 ARG A CA 1
ATOM 686 C C . ARG A 1 89 ? -2.429 5.314 0.210 1.00 94.19 89 ARG A C 1
ATOM 688 O O . ARG A 1 89 ? -1.980 4.201 0.437 1.00 94.19 89 ARG A O 1
ATOM 695 N N . ALA A 1 90 ? -1.660 6.364 -0.071 1.00 92.75 90 ALA A N 1
ATOM 696 C CA . ALA A 1 90 ? -0.199 6.297 -0.156 1.00 92.75 90 ALA A CA 1
ATOM 697 C C . ALA A 1 90 ? 0.446 6.840 1.126 1.00 92.75 90 ALA A C 1
ATOM 699 O O . ALA A 1 90 ? 0.121 7.960 1.527 1.00 92.75 90 ALA A O 1
ATOM 700 N N . PHE A 1 91 ? 1.371 6.090 1.728 1.00 91.94 91 PHE A N 1
ATOM 701 C CA . PHE A 1 91 ? 2.144 6.515 2.900 1.00 91.94 91 PHE A CA 1
ATOM 702 C C . PHE A 1 91 ? 3.474 5.761 2.969 1.00 91.94 91 PHE A C 1
ATOM 704 O O . PHE A 1 91 ? 3.480 4.544 2.836 1.00 91.94 91 PHE A O 1
ATOM 711 N N . GLN A 1 92 ? 4.588 6.482 3.150 1.00 89.81 92 GLN A N 1
ATOM 712 C CA . GLN A 1 92 ? 5.945 5.924 3.306 1.00 89.81 92 GLN A CA 1
ATOM 713 C C . GLN A 1 92 ? 6.273 4.794 2.305 1.00 89.81 92 GLN A C 1
ATOM 715 O O . GLN A 1 92 ? 6.607 3.679 2.687 1.00 89.81 92 GLN A O 1
ATOM 720 N N . SER A 1 93 ? 6.162 5.082 1.003 1.00 89.12 93 SER A N 1
ATOM 721 C CA . SER A 1 93 ? 6.340 4.125 -0.113 1.00 89.12 93 SER A CA 1
ATOM 722 C C . SER A 1 93 ? 5.338 2.955 -0.210 1.00 89.12 93 SER A C 1
ATOM 724 O O . SER A 1 93 ? 5.371 2.234 -1.204 1.00 89.12 93 SER A O 1
ATOM 726 N N . ASN A 1 94 ? 4.410 2.796 0.737 1.00 92.88 94 ASN A N 1
ATOM 727 C CA . ASN A 1 94 ? 3.383 1.750 0.738 1.00 92.88 94 ASN A CA 1
ATOM 728 C C . ASN A 1 94 ? 2.011 2.263 0.266 1.00 92.88 94 ASN A C 1
ATOM 730 O O . ASN A 1 94 ? 1.709 3.463 0.309 1.00 92.88 94 ASN A O 1
ATOM 734 N N . CYS A 1 95 ? 1.161 1.324 -0.160 1.00 95.38 95 CYS A N 1
ATOM 735 C CA . CYS A 1 95 ? -0.182 1.573 -0.676 1.00 95.38 95 CYS A CA 1
ATOM 736 C C . CYS A 1 95 ? -1.216 0.733 0.086 1.00 95.38 95 CYS A C 1
ATOM 738 O O . CYS A 1 95 ? -1.095 -0.487 0.140 1.00 95.38 95 CYS A O 1
ATOM 740 N N . TYR A 1 96 ? -2.266 1.369 0.609 1.00 96.44 96 TYR A N 1
ATOM 741 C CA . TYR A 1 96 ? -3.270 0.736 1.473 1.00 96.44 96 TYR A CA 1
ATOM 742 C C . TYR A 1 96 ? -4.685 0.919 0.907 1.00 96.44 96 TYR A C 1
ATOM 744 O O . TYR A 1 96 ? -5.022 2.000 0.412 1.00 96.44 96 TYR A O 1
ATOM 752 N N . PHE A 1 97 ? -5.536 -0.104 1.019 1.00 96.44 97 PHE A N 1
ATOM 753 C CA . PHE A 1 97 ? -6.918 -0.067 0.526 1.00 96.44 97 PHE A CA 1
ATOM 754 C C . PHE A 1 97 ? -7.894 -0.685 1.544 1.00 96.44 97 PHE A C 1
ATOM 756 O O . PHE A 1 97 ? -8.040 -1.906 1.587 1.00 96.44 97 PHE A O 1
ATOM 763 N N . PRO A 1 98 ? -8.554 0.131 2.391 1.00 96.00 98 PRO A N 1
ATOM 764 C CA . PRO A 1 98 ? -9.555 -0.365 3.330 1.00 96.00 98 PRO A CA 1
ATOM 765 C C . PRO A 1 98 ? -10.784 -0.922 2.604 1.00 96.00 98 PRO A C 1
ATOM 767 O O . PRO A 1 98 ? -11.528 -0.177 1.965 1.00 96.00 98 PRO A O 1
A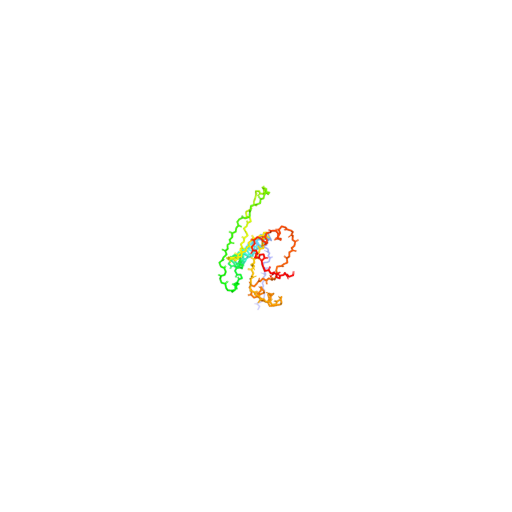TOM 770 N N . LEU A 1 99 ? -11.009 -2.225 2.745 1.00 95.06 99 LEU A N 1
ATOM 771 C CA . LEU A 1 99 ? -12.222 -2.912 2.308 1.00 95.06 99 LEU A CA 1
ATOM 772 C C . LEU A 1 99 ? -13.220 -3.021 3.466 1.00 95.06 99 LEU A C 1
ATOM 774 O O . LEU A 1 99 ? -12.827 -3.154 4.623 1.00 95.06 99 LEU A O 1
ATOM 778 N N . THR A 1 100 ? -14.512 -2.931 3.155 1.00 95.69 100 THR A N 1
ATOM 779 C CA . THR A 1 100 ? -15.613 -2.895 4.138 1.00 95.69 100 THR A CA 1
ATOM 780 C C . THR A 1 100 ? -16.598 -4.053 3.985 1.00 95.69 100 THR A C 1
ATOM 782 O O . THR A 1 100 ? -17.582 -4.127 4.722 1.00 95.69 100 THR A O 1
ATOM 785 N N . ASP A 1 101 ? -16.365 -4.955 3.032 1.00 91.88 101 ASP A N 1
ATOM 786 C CA . ASP A 1 101 ? -17.188 -6.134 2.822 1.00 91.88 101 ASP A CA 1
ATOM 787 C C . ASP A 1 101 ? -16.844 -7.242 3.825 1.00 91.88 101 ASP A C 1
ATOM 789 O O . ASP A 1 101 ? -15.683 -7.521 4.123 1.00 91.88 101 ASP A O 1
ATOM 793 N N . ASN A 1 102 ? -17.880 -7.878 4.371 1.00 93.88 102 ASN A N 1
ATOM 794 C CA . ASN A 1 102 ? -17.706 -8.879 5.414 1.00 93.88 102 ASN A CA 1
ATOM 795 C C . ASN A 1 102 ? -17.233 -10.212 4.810 1.00 93.88 102 ASN A C 1
ATOM 797 O O . ASN A 1 102 ? -17.898 -10.782 3.942 1.00 93.88 102 ASN A O 1
ATOM 801 N N . LYS A 1 103 ? -16.090 -10.701 5.289 1.00 95.75 103 LYS A N 1
ATOM 802 C CA . LYS A 1 103 ? -15.370 -11.900 4.834 1.00 95.75 103 LYS A CA 1
ATOM 803 C C . LYS A 1 103 ? -14.747 -12.600 6.036 1.00 95.75 103 LYS A C 1
ATOM 805 O O . LYS A 1 103 ? -14.519 -11.969 7.064 1.00 95.75 103 LYS A O 1
ATOM 810 N N . THR A 1 104 ? -14.421 -13.884 5.924 1.00 98.19 104 THR A N 1
ATOM 811 C CA . THR A 1 104 ? -13.484 -14.504 6.875 1.00 98.19 104 THR A CA 1
ATOM 812 C C . THR A 1 104 ? -12.057 -14.008 6.618 1.00 98.19 104 THR A C 1
ATOM 814 O O . THR A 1 104 ? -11.723 -13.648 5.491 1.00 98.19 104 THR A O 1
ATOM 817 N N . TRP A 1 105 ? -11.180 -14.041 7.630 1.00 98.06 105 TRP A N 1
ATOM 818 C CA . TRP A 1 105 ? -9.774 -13.616 7.498 1.00 98.06 105 TRP A CA 1
ATOM 819 C C . TRP A 1 105 ? -9.070 -14.233 6.271 1.00 98.06 105 TRP A C 1
ATOM 821 O O . TRP A 1 105 ? -8.425 -13.528 5.499 1.00 98.06 105 TRP A O 1
ATOM 831 N N . ALA A 1 106 ? -9.274 -15.534 6.028 1.00 98.31 106 ALA A N 1
ATOM 832 C CA . ALA A 1 106 ? -8.668 -16.248 4.902 1.00 98.31 106 ALA A CA 1
ATOM 833 C C . ALA A 1 106 ? -9.247 -15.847 3.529 1.00 98.31 106 ALA A C 1
ATOM 835 O O . ALA A 1 106 ? -8.555 -15.926 2.513 1.00 98.31 106 ALA A O 1
ATOM 836 N N . GLU A 1 107 ? -10.510 -15.417 3.473 1.00 98.25 107 GLU A N 1
ATOM 837 C CA . GLU A 1 107 ? -11.115 -14.860 2.258 1.00 98.25 107 GLU A CA 1
ATOM 838 C C . GLU A 1 107 ? -10.665 -13.420 2.009 1.00 98.25 107 GLU A C 1
ATOM 840 O O . GLU A 1 107 ? -10.488 -13.044 0.850 1.00 98.25 107 GLU A O 1
ATOM 845 N N . SER A 1 108 ? -10.449 -12.636 3.070 1.00 98.00 108 SER A N 1
ATOM 846 C CA . SER A 1 108 ? -9.871 -11.293 2.981 1.00 98.00 108 SER A CA 1
ATOM 847 C C . SER A 1 108 ? -8.439 -11.347 2.457 1.00 98.00 108 SER A C 1
ATOM 849 O O . SER A 1 108 ? -8.145 -10.676 1.473 1.00 98.00 108 SER A O 1
ATOM 851 N N . GLU A 1 109 ? -7.581 -12.217 3.003 1.00 97.94 109 GLU A N 1
ATOM 852 C CA . GLU A 1 109 ? -6.223 -12.414 2.472 1.00 97.94 109 GLU A CA 1
ATOM 853 C C . GLU A 1 109 ? -6.247 -12.896 1.016 1.00 97.94 109 GLU A C 1
ATOM 855 O O . GLU A 1 109 ? -5.562 -12.332 0.167 1.00 97.94 109 GLU A O 1
ATOM 860 N N . ARG A 1 110 ? -7.107 -13.865 0.668 1.00 98.00 110 ARG A N 1
ATOM 861 C CA . ARG A 1 110 ? -7.269 -14.292 -0.733 1.00 98.00 110 ARG A CA 1
ATOM 862 C C . ARG A 1 110 ? -7.702 -13.137 -1.647 1.00 98.00 110 ARG A C 1
ATOM 864 O O . ARG A 1 110 ? -7.296 -13.101 -2.808 1.00 98.00 110 ARG A O 1
ATOM 871 N N . ASN A 1 111 ? -8.524 -12.211 -1.155 1.00 96.31 111 ASN A N 1
ATOM 872 C CA . ASN A 1 111 ? -8.960 -11.046 -1.919 1.00 96.31 111 ASN A CA 1
ATOM 873 C C . ASN A 1 111 ? -7.835 -10.010 -2.092 1.00 96.31 111 ASN A C 1
ATOM 875 O O . ASN A 1 111 ? -7.624 -9.553 -3.213 1.00 96.31 111 ASN A O 1
ATOM 879 N N . CYS A 1 112 ? -7.065 -9.720 -1.038 1.00 96.00 112 CYS A N 1
ATOM 880 C CA . CYS A 1 112 ? -5.857 -8.895 -1.110 1.00 96.00 112 CYS A CA 1
ATOM 881 C C . CYS A 1 112 ? -4.832 -9.487 -2.090 1.00 96.00 112 CYS A C 1
ATOM 883 O O . CYS A 1 112 ? -4.419 -8.800 -3.027 1.00 96.00 112 CYS A O 1
ATOM 885 N N . SER A 1 113 ? -4.520 -10.780 -1.952 1.00 96.88 113 SER A N 1
ATOM 886 C CA . SER A 1 113 ? -3.645 -11.536 -2.860 1.00 96.88 113 SER A CA 1
ATOM 887 C C . SER A 1 113 ? -4.126 -11.466 -4.316 1.00 96.88 113 SER A C 1
ATOM 889 O O . SER A 1 113 ? -3.323 -11.280 -5.229 1.00 96.88 113 SER A O 1
ATOM 891 N N . GLY A 1 114 ? -5.442 -11.529 -4.551 1.00 95.19 114 GLY A N 1
ATOM 892 C CA . GLY A 1 114 ? -6.044 -11.368 -5.880 1.00 95.19 114 GLY A CA 1
ATOM 893 C C . GLY A 1 114 ? -5.863 -9.978 -6.510 1.00 95.19 114 GLY A C 1
ATOM 894 O O . GLY A 1 114 ? -5.957 -9.852 -7.729 1.00 95.19 114 GLY A O 1
ATOM 895 N N . MET A 1 115 ? -5.564 -8.950 -5.710 1.00 93.25 115 MET A N 1
ATOM 896 C CA . MET A 1 115 ? -5.210 -7.598 -6.166 1.00 93.25 115 MET A CA 1
ATOM 897 C C . MET A 1 115 ? -3.689 -7.361 -6.236 1.00 93.25 115 MET A C 1
ATOM 899 O O . MET A 1 115 ? -3.262 -6.246 -6.534 1.00 93.25 115 MET A O 1
ATOM 903 N N . GLY A 1 116 ? -2.865 -8.380 -5.962 1.00 93.75 116 GLY A N 1
ATOM 904 C CA . GLY A 1 116 ? -1.406 -8.244 -5.879 1.00 93.75 116 GLY A CA 1
ATOM 905 C C . GLY A 1 116 ? -0.914 -7.581 -4.587 1.00 93.75 116 GLY A C 1
ATOM 906 O O . GLY A 1 116 ? 0.139 -6.946 -4.595 1.00 93.75 116 GLY A O 1
ATOM 907 N N . ALA A 1 117 ? -1.675 -7.701 -3.497 1.00 96.06 117 ALA A N 1
ATOM 908 C CA . ALA A 1 117 ? -1.354 -7.177 -2.171 1.00 96.06 117 ALA A CA 1
ATOM 909 C C . ALA A 1 117 ? -1.558 -8.254 -1.088 1.00 96.06 117 ALA A C 1
ATOM 911 O O . ALA A 1 117 ? -1.895 -9.390 -1.395 1.00 96.06 117 ALA A O 1
ATOM 912 N N . HIS A 1 118 ? -1.397 -7.890 0.181 1.00 98.00 118 HIS A N 1
ATOM 913 C CA . HIS A 1 118 ? -1.688 -8.743 1.338 1.00 98.00 118 HIS A CA 1
ATOM 914 C C . HIS A 1 118 ? -2.527 -7.967 2.357 1.00 98.00 118 HIS A C 1
ATOM 916 O O . HIS A 1 118 ? -2.681 -6.745 2.231 1.00 98.00 118 HIS A O 1
ATOM 922 N N .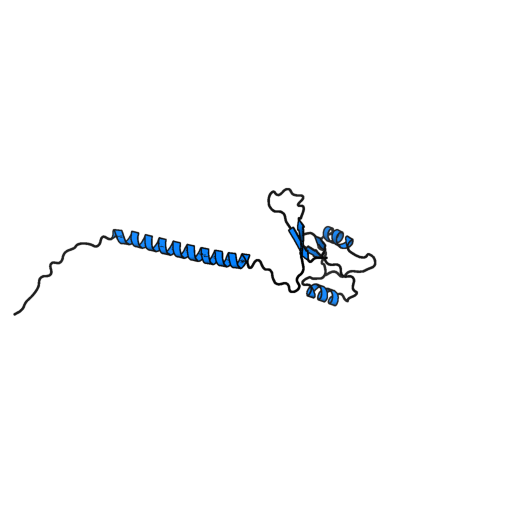 LEU A 1 119 ? -3.077 -8.656 3.358 1.00 98.19 119 LEU A N 1
ATOM 923 C CA . LEU A 1 119 ? -3.607 -7.998 4.549 1.00 98.19 119 LEU A CA 1
ATOM 924 C C . LEU A 1 119 ? -2.538 -7.088 5.171 1.00 98.19 119 LEU A C 1
ATOM 926 O O . LEU A 1 119 ? -1.343 -7.379 5.149 1.00 98.19 119 LEU A O 1
ATOM 930 N N . MET A 1 120 ? -2.979 -5.951 5.707 1.00 97.38 120 MET A N 1
ATOM 931 C CA . MET A 1 120 ? -2.071 -4.944 6.246 1.00 97.38 120 MET A CA 1
ATOM 932 C C . MET A 1 120 ? -1.376 -5.463 7.509 1.00 97.38 120 MET A C 1
ATOM 934 O O . MET A 1 120 ? -2.043 -5.785 8.489 1.00 97.38 120 MET A O 1
ATOM 938 N N . THR A 1 121 ? -0.047 -5.442 7.519 1.00 97.00 121 THR A N 1
ATOM 939 C CA . THR A 1 121 ? 0.755 -5.516 8.745 1.00 97.00 121 THR A CA 1
ATOM 940 C C . THR A 1 121 ? 1.049 -4.094 9.225 1.00 97.00 121 THR A C 1
ATOM 942 O O . THR A 1 121 ? 1.338 -3.216 8.415 1.00 97.00 121 THR A O 1
ATOM 945 N N . ILE A 1 122 ? 0.976 -3.847 10.535 1.00 97.31 122 ILE A N 1
ATOM 946 C CA . ILE A 1 122 ? 1.314 -2.550 11.140 1.00 97.31 122 ILE A CA 1
ATOM 947 C C . ILE A 1 122 ? 2.714 -2.649 11.750 1.00 97.31 122 ILE A C 1
ATOM 949 O O . ILE A 1 122 ? 2.924 -3.373 12.720 1.00 97.31 122 ILE A O 1
ATOM 953 N N . SER A 1 123 ? 3.662 -1.903 11.187 1.00 96.62 123 SER A N 1
ATOM 954 C CA . SER A 1 123 ? 5.064 -1.863 11.620 1.00 96.62 123 SER A CA 1
ATOM 955 C C . SER A 1 123 ? 5.378 -0.662 12.515 1.00 96.62 123 SER A C 1
ATOM 957 O O . SER A 1 123 ? 6.329 -0.710 13.294 1.00 96.62 123 SER A O 1
ATOM 959 N N . THR A 1 124 ? 4.613 0.433 12.411 1.00 97.38 124 THR A N 1
ATOM 960 C CA . THR A 1 124 ? 4.842 1.652 13.208 1.00 97.38 124 THR A CA 1
ATOM 961 C C . THR A 1 124 ? 3.549 2.315 13.685 1.00 97.38 124 THR A C 1
ATOM 963 O O . THR A 1 124 ? 2.498 2.216 13.051 1.00 97.38 124 THR A O 1
ATOM 966 N N . GLU A 1 125 ? 3.635 3.084 14.775 1.00 97.56 125 GLU A N 1
ATOM 967 C CA . GLU A 1 125 ? 2.518 3.920 15.236 1.00 97.56 125 GLU A CA 1
ATOM 968 C C . GLU A 1 125 ? 2.129 4.982 14.190 1.00 97.56 125 GLU A C 1
ATOM 970 O O . GLU A 1 125 ? 0.953 5.286 14.023 1.00 97.56 125 GLU A O 1
ATOM 975 N N . ALA A 1 126 ? 3.095 5.513 13.431 1.00 96.81 126 ALA A N 1
ATOM 976 C CA . ALA A 1 126 ? 2.835 6.492 12.375 1.00 96.81 126 ALA A CA 1
ATOM 977 C C . ALA A 1 126 ? 1.982 5.903 11.234 1.00 96.81 126 ALA A C 1
ATOM 979 O O . ALA A 1 126 ? 1.073 6.563 10.736 1.00 96.81 126 ALA A O 1
ATOM 980 N N . GLU A 1 127 ? 2.238 4.647 10.867 1.00 96.81 127 GLU A N 1
ATOM 981 C CA . GLU A 1 127 ? 1.455 3.877 9.897 1.00 96.81 127 GLU A CA 1
ATOM 982 C C . GLU A 1 127 ? 0.040 3.567 10.413 1.00 96.81 127 GLU A C 1
ATOM 984 O O . GLU A 1 127 ? -0.938 3.751 9.683 1.00 96.81 127 GLU A O 1
ATOM 989 N N . GLN A 1 128 ? -0.099 3.197 11.693 1.00 97.50 128 GLN A N 1
ATOM 990 C CA . GLN A 1 128 ? -1.413 3.037 12.324 1.00 97.50 128 GLN A CA 1
ATOM 991 C C . GLN A 1 128 ? -2.194 4.361 12.337 1.00 97.50 128 GLN A C 1
ATOM 993 O O . GLN A 1 128 ? -3.333 4.419 11.874 1.00 97.50 128 GLN A O 1
ATOM 998 N N . ASN A 1 129 ? -1.572 5.441 12.814 1.00 97.94 129 ASN A N 1
ATOM 999 C CA . ASN A 1 129 ? -2.168 6.775 12.898 1.00 97.94 129 ASN A CA 1
ATOM 1000 C C . ASN A 1 129 ? -2.515 7.352 11.516 1.00 97.94 129 ASN A C 1
ATOM 1002 O O . ASN A 1 129 ? -3.426 8.175 11.412 1.00 97.94 129 ASN A O 1
ATOM 1006 N N . PHE A 1 130 ? -1.837 6.911 10.453 1.00 96.19 130 PHE A N 1
ATOM 1007 C CA . PHE A 1 130 ? -2.231 7.178 9.074 1.00 96.19 130 PHE A CA 1
ATOM 1008 C C . PHE A 1 130 ? -3.493 6.398 8.678 1.00 96.19 130 PHE A C 1
ATOM 1010 O O . PHE A 1 130 ? -4.477 7.015 8.262 1.00 96.19 130 PHE A O 1
ATOM 1017 N N . ILE A 1 131 ? -3.503 5.063 8.806 1.00 96.88 131 ILE A N 1
ATOM 1018 C CA . ILE A 1 131 ? -4.588 4.256 8.226 1.00 96.88 131 ILE A CA 1
ATOM 1019 C C . ILE A 1 131 ? -5.939 4.481 8.917 1.00 96.88 131 ILE A C 1
ATOM 1021 O O . ILE A 1 131 ? -6.961 4.547 8.232 1.00 96.88 131 ILE A O 1
ATOM 1025 N N . ILE A 1 132 ? -5.958 4.691 10.242 1.00 97.31 132 ILE A N 1
ATOM 1026 C CA . ILE A 1 132 ? -7.198 4.884 11.022 1.00 97.31 132 ILE A CA 1
ATOM 1027 C C . ILE A 1 132 ? -8.021 6.106 10.587 1.00 97.31 132 ILE A C 1
ATOM 1029 O O . ILE A 1 132 ? -9.213 6.176 10.882 1.00 97.31 132 ILE A O 1
ATOM 1033 N N . GLN A 1 133 ? -7.422 7.051 9.855 1.00 97.00 133 GLN A N 1
ATOM 1034 C CA . GLN A 1 133 ? -8.116 8.214 9.286 1.00 97.00 133 GLN A CA 1
ATOM 1035 C C . GLN A 1 133 ? -9.083 7.830 8.151 1.00 97.00 133 GLN A C 1
ATOM 1037 O O . GLN A 1 133 ? -9.954 8.622 7.793 1.00 97.00 133 GLN A O 1
ATOM 1042 N N . PHE A 1 134 ? -8.943 6.624 7.592 1.00 96.06 134 PHE A N 1
ATOM 1043 C CA . PHE A 1 134 ? -9.726 6.118 6.462 1.00 96.06 134 PHE A CA 1
ATOM 1044 C C . PHE A 1 134 ? -10.656 4.949 6.829 1.00 96.06 134 PHE A C 1
ATOM 1046 O O . PHE A 1 134 ? -11.264 4.365 5.932 1.00 96.06 134 PHE A O 1
ATOM 1053 N N . LEU A 1 135 ? -10.763 4.597 8.115 1.00 96.81 135 LEU A N 1
ATOM 1054 C CA . LEU A 1 135 ? -11.572 3.477 8.608 1.00 96.81 135 LEU A CA 1
ATOM 1055 C C . LEU A 1 135 ? -1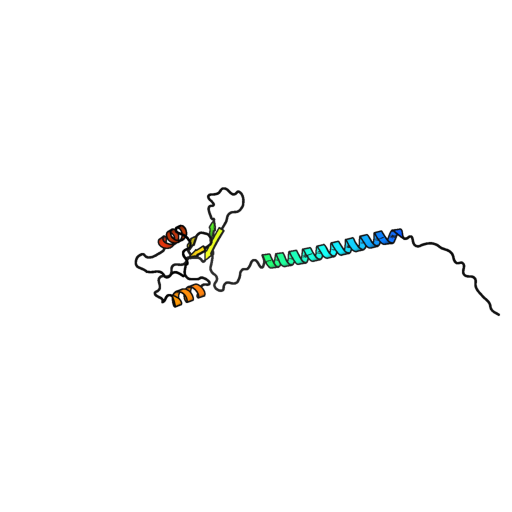2.923 3.955 9.165 1.00 96.81 135 LEU A C 1
ATOM 1057 O O . LEU A 1 135 ? -13.004 4.982 9.842 1.00 96.81 135 LEU A O 1
ATOM 1061 N N . ASP A 1 136 ? -13.988 3.182 8.939 1.00 96.88 136 ASP A N 1
ATOM 1062 C CA . ASP A 1 136 ? -15.265 3.386 9.626 1.00 96.88 136 ASP A CA 1
ATOM 1063 C C . ASP A 1 136 ? -15.169 2.817 11.046 1.00 96.88 136 ASP A C 1
ATOM 1065 O O . ASP A 1 136 ? -14.962 1.620 11.242 1.00 96.88 136 ASP A O 1
ATOM 1069 N N . ARG A 1 137 ? -15.365 3.674 12.053 1.00 96.12 137 ARG A N 1
ATOM 1070 C CA . ARG A 1 137 ? -15.290 3.312 13.480 1.00 96.12 137 ARG A CA 1
ATOM 1071 C C . ARG A 1 137 ? -16.336 2.281 13.926 1.00 96.12 137 ARG A C 1
ATOM 1073 O O . ARG A 1 137 ? -16.272 1.819 15.060 1.00 96.12 137 ARG A O 1
ATOM 1080 N N . ARG A 1 138 ? -17.317 1.959 13.079 1.00 97.25 138 ARG A N 1
ATOM 1081 C CA . ARG A 1 138 ? -18.359 0.948 13.327 1.00 97.25 138 ARG A CA 1
ATOM 1082 C C . ARG A 1 138 ? -17.975 -0.446 12.823 1.00 97.25 138 ARG A C 1
ATOM 1084 O O . ARG A 1 138 ? -18.713 -1.391 13.083 1.00 97.25 138 ARG A O 1
ATOM 1091 N N . LEU A 1 139 ? -16.872 -0.570 12.084 1.00 96.94 139 LEU A N 1
ATOM 1092 C CA . LEU A 1 139 ? -16.414 -1.816 11.474 1.00 96.94 139 LEU A CA 1
ATOM 1093 C C . LEU A 1 139 ? -15.122 -2.311 12.132 1.00 96.94 139 LEU A C 1
ATOM 1095 O O . LEU A 1 139 ? -14.361 -1.546 12.720 1.00 96.94 139 LEU A O 1
ATOM 1099 N N . SER A 1 140 ? -14.878 -3.614 12.019 1.00 96.06 140 SER A N 1
ATOM 1100 C CA . SER A 1 140 ? -13.596 -4.239 12.354 1.00 96.06 140 SER A CA 1
ATOM 1101 C C . SER A 1 140 ? -12.872 -4.611 11.065 1.00 96.06 140 SER A C 1
ATOM 1103 O O . SER A 1 140 ? -13.503 -5.067 10.115 1.00 96.06 140 SER A O 1
ATOM 1105 N N . TYR A 1 141 ? -11.556 -4.421 11.044 1.00 97.50 141 TYR A N 1
ATOM 1106 C CA . TYR A 1 141 ? -10.706 -4.657 9.879 1.00 97.50 141 TYR A CA 1
ATOM 1107 C C . TYR A 1 141 ? -9.670 -5.726 10.227 1.00 97.50 141 TYR A C 1
ATOM 1109 O O . TYR A 1 141 ? -9.076 -5.679 11.304 1.00 97.50 141 TYR A O 1
ATOM 1117 N N . PHE A 1 142 ? -9.464 -6.694 9.333 1.00 97.81 142 PHE A N 1
ATOM 1118 C CA . PHE A 1 142 ? -8.432 -7.713 9.516 1.00 97.81 142 PHE A CA 1
ATOM 1119 C C . PHE A 1 142 ? -7.042 -7.168 9.175 1.00 97.81 142 PHE A C 1
ATOM 1121 O O . PHE A 1 142 ? -6.883 -6.371 8.250 1.00 97.81 142 PHE A O 1
ATOM 1128 N N . LEU A 1 143 ? -6.049 -7.647 9.921 1.00 97.56 143 LEU A N 1
ATOM 1129 C CA . LEU A 1 143 ? -4.622 -7.412 9.711 1.00 97.56 143 LEU A CA 1
ATOM 1130 C C . LEU A 1 143 ? -3.928 -8.744 9.386 1.00 97.56 143 LEU A C 1
ATOM 1132 O O . LEU A 1 143 ? -4.500 -9.813 9.639 1.00 97.56 143 LEU A O 1
ATOM 1136 N N . GLY A 1 144 ? -2.733 -8.656 8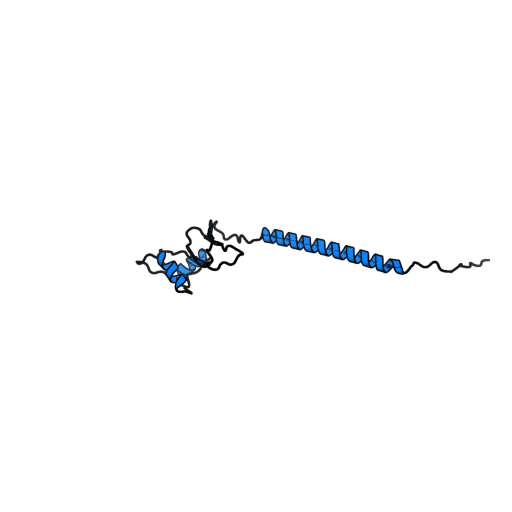.800 1.00 96.38 144 GLY A N 1
ATOM 1137 C CA . GLY A 1 144 ? -1.862 -9.784 8.445 1.00 96.38 144 GLY A CA 1
ATOM 1138 C C . GLY A 1 144 ? -0.800 -10.053 9.500 1.00 96.38 144 GLY A C 1
ATOM 1139 O O . GLY A 1 144 ? -0.169 -9.059 9.933 1.00 96.38 144 GLY A O 1
#

Mean predicted aligned error: 16.85 Å

Secondary structure (DSSP, 8-state):
---------------TTHHHHHHHHHHHHHHHHHHHHHHHHHHHHHHHHHS-S-----SS---EEEEE---SS--SS---EEEEETTPEEETTEEE----S---HHHHHHHHHHTT--PPP---HHHHHHHGGGS-TTS-----

Organism: Homo sapiens (NCBI:txid9606)

Nearest PDB structures (foldseek):
  3whd-assembly3_A  TM=9.485E-01  e=2.008E-08  Homo sapiens
  4zrw-assembly1_A  TM=8.531E-01  e=1.668E-04  Bos taurus
  8h4v-assembly1_A  TM=8.521E-01  e=2.804E-04  Bos taurus
  1sl6-assembly6_F  TM=9.010E-01  e=1.908E-02  Homo sapiens

pLDDT: mean 78.14, std 22.09, range [31.44, 98.31]

Sequence (144 aa):
MGLEKPQSKLEGGMHPQLIPSVIAVVFILLLSVCFIASCLVTHHNFSRCKRGTGVHKLEHHAKLKCIKEKSELKSAEGSTWNCCPIDWRAFQSNCYFPLTDNKTWAESERNCSGMGAHLMTISTEAEQNFIIQFLDRRLSYFLG

Radius of gyration: 35.49 Å; Cα contacts (8 Å, |Δi|>4): 84; chains: 1; bounding box: 95×54×85 Å

Solvent-accessible surface area (backbone atoms only — not comparable to full-atom values): 9373 Å² total; per-residue (Å²): 128,86,88,87,88,82,85,90,81,81,90,83,78,82,69,76,76,57,56,61,56,52,51,50,52,52,51,52,52,50,50,50,51,52,48,52,51,49,49,49,51,50,50,49,48,47,49,51,43,66,73,44,56,70,74,65,78,63,82,68,91,66,57,68,46,71,44,76,56,82,69,88,64,87,65,94,70,82,79,56,67,43,66,26,48,63,92,43,47,74,55,95,85,42,71,47,74,90,76,88,77,91,66,54,70,72,55,46,36,52,50,28,47,73,73,77,46,65,44,54,63,84,90,44,68,69,58,46,67,53,54,61,79,74,56,62,92,91,62,88,79,79,67,88

InterPro domains:
  IPR001304 C-type lectin-like [PF00059] (102-142)
  IPR001304 C-type lectin-like [PS50041] (91-144)
  IPR016186 C-type lectin-like/link domain superfamily [G3DSA:3.10.100.10] (60-144)
  IPR016187 C-type lectin fold [SSF56436] (64-144)
  IPR051379 C-type Lectin Receptor Immune Modulators [PTHR46746] (21-144)